Protein AF-A0A3E0R003-F1 (afdb_monomer)

Secondary structure (DSSP, 8-state):
-----------------------------EEEEEEEEPTTS-EEEEEEEEETTEEEEEETTTEEEEEE-B-SSSEEEE-SSSSEEEEEEEETTEEEEEEEESSSTT-EEEEEEEE---------TT---S-------------

Structure (mmCIF, N/CA/C/O backbone):
data_AF-A0A3E0R003-F1
#
_entry.id   AF-A0A3E0R003-F1
#
loop_
_atom_site.group_PDB
_atom_site.id
_atom_site.type_symbol
_atom_site.label_atom_id
_atom_site.label_alt_id
_atom_site.label_comp_id
_atom_site.label_asym_id
_atom_site.label_entity_id
_atom_site.label_seq_id
_atom_site.pdbx_PDB_ins_code
_atom_site.Cartn_x
_atom_site.Cartn_y
_atom_site.Cartn_z
_atom_site.occupancy
_atom_site.B_iso_or_equiv
_atom_site.auth_seq_id
_atom_site.auth_comp_id
_atom_site.auth_asym_id
_atom_site.auth_atom_id
_atom_site.pdbx_PDB_model_num
ATOM 1 N N . MET A 1 1 ? -69.777 35.574 50.240 1.00 40.31 1 MET A N 1
ATOM 2 C CA . MET A 1 1 ? -68.927 34.885 49.245 1.00 40.31 1 MET A CA 1
ATOM 3 C C . MET A 1 1 ? -67.515 35.432 49.397 1.00 40.31 1 MET A C 1
ATOM 5 O O . MET A 1 1 ? -67.361 36.643 49.440 1.00 40.31 1 MET A O 1
ATOM 9 N N . LYS A 1 2 ? -66.544 34.549 49.663 1.00 33.28 2 LYS A N 1
ATOM 10 C CA . LYS A 1 2 ? -65.152 34.853 50.037 1.00 33.28 2 LYS A CA 1
ATOM 11 C C . LYS A 1 2 ? -64.310 35.212 48.803 1.00 33.28 2 LYS A C 1
ATOM 13 O O . LYS A 1 2 ? -64.438 34.553 47.777 1.00 33.28 2 LYS A O 1
ATOM 18 N N . ASN A 1 3 ? -63.422 36.195 48.971 1.00 42.31 3 ASN A N 1
ATOM 19 C CA . ASN A 1 3 ? -62.210 36.410 48.172 1.00 42.31 3 ASN A CA 1
ATOM 20 C C . ASN A 1 3 ? -61.348 35.139 48.122 1.00 42.31 3 ASN A C 1
ATOM 22 O O . ASN A 1 3 ? -61.422 34.356 49.064 1.00 42.31 3 ASN A O 1
ATOM 26 N N . VAL A 1 4 ? -60.476 35.011 47.114 1.00 47.25 4 VAL A N 1
ATOM 27 C CA . VAL A 1 4 ? -59.006 34.868 47.262 1.00 47.25 4 VAL A CA 1
ATOM 28 C C . VAL A 1 4 ? -58.368 34.900 45.858 1.00 47.25 4 VAL A C 1
ATOM 30 O O . VAL A 1 4 ? -58.683 34.071 45.010 1.00 47.25 4 VAL A O 1
ATOM 33 N N . LEU A 1 5 ? -57.458 35.860 45.635 1.00 47.91 5 LEU A N 1
ATOM 34 C CA . LEU A 1 5 ? -56.420 35.799 44.600 1.00 47.91 5 LEU A CA 1
ATOM 35 C C . LEU A 1 5 ? -55.436 34.680 44.968 1.00 47.91 5 LEU A C 1
ATOM 37 O O . LEU A 1 5 ? -54.861 34.729 46.056 1.00 47.91 5 LEU A O 1
ATOM 41 N N . LEU A 1 6 ? -55.197 33.727 44.065 1.00 48.59 6 LEU A N 1
ATOM 42 C CA . LEU A 1 6 ? -54.053 32.822 44.163 1.00 48.59 6 LEU A CA 1
ATOM 43 C C . LEU A 1 6 ? -52.955 33.252 43.188 1.00 48.59 6 LEU A C 1
ATOM 45 O O . LEU A 1 6 ? -53.071 33.123 41.972 1.00 48.59 6 LEU A O 1
ATOM 49 N N . THR A 1 7 ? -51.877 33.748 43.781 1.00 50.03 7 THR A N 1
ATOM 50 C CA . THR A 1 7 ? -50.509 33.715 43.274 1.00 50.03 7 THR A CA 1
ATOM 51 C C . THR A 1 7 ? -50.122 32.280 42.905 1.00 50.03 7 THR A C 1
ATOM 53 O O . THR A 1 7 ? -50.233 31.370 43.724 1.00 50.03 7 THR A O 1
ATOM 56 N N . GLY A 1 8 ? -49.649 32.077 41.674 1.00 37.91 8 GLY A N 1
ATOM 57 C CA . GLY A 1 8 ? -49.208 30.780 41.160 1.00 37.91 8 GLY A CA 1
ATOM 58 C C . GLY A 1 8 ? -47.820 30.873 40.535 1.00 37.91 8 GLY A C 1
ATOM 59 O O . GLY A 1 8 ? -47.695 31.231 39.374 1.00 37.91 8 GLY A O 1
ATOM 60 N N . ALA A 1 9 ? -46.821 30.607 41.376 1.00 51.91 9 ALA A N 1
ATOM 61 C CA . ALA A 1 9 ? -45.444 30.163 41.143 1.00 51.91 9 ALA A CA 1
ATOM 62 C C . ALA A 1 9 ? -44.777 30.337 39.758 1.00 51.91 9 ALA A C 1
ATOM 64 O O . ALA A 1 9 ? -45.173 29.766 38.746 1.00 51.91 9 ALA A O 1
ATOM 65 N N . ILE A 1 10 ? -43.622 31.005 39.809 1.00 52.47 10 ILE A N 1
ATOM 66 C CA . ILE A 1 10 ? -42.520 30.945 38.846 1.00 52.47 10 ILE A CA 1
ATOM 67 C C . ILE A 1 10 ? -42.121 29.478 38.642 1.00 52.47 10 ILE A C 1
ATOM 69 O O . ILE A 1 10 ? -41.697 28.819 39.590 1.00 52.47 10 ILE A O 1
ATOM 73 N N . SER A 1 11 ? -42.198 28.982 37.408 1.00 38.97 11 SER A N 1
ATOM 74 C CA . SER A 1 11 ? -41.479 27.775 37.004 1.00 38.97 11 SER A CA 1
ATOM 75 C C . SER A 1 11 ? -40.423 28.174 35.981 1.00 38.97 11 SER A C 1
ATOM 77 O O . SER A 1 11 ? -40.697 28.330 34.793 1.00 38.97 11 SER A O 1
ATOM 79 N N . MET A 1 12 ? -39.204 28.404 36.476 1.00 50.91 12 MET A N 1
ATOM 80 C CA . MET A 1 12 ? -37.999 28.326 35.658 1.00 50.91 12 MET A CA 1
ATOM 81 C C . MET A 1 12 ? -37.814 26.855 35.289 1.00 50.91 12 MET A C 1
ATOM 83 O O . MET A 1 12 ? -37.180 26.096 36.020 1.00 50.91 12 MET A O 1
ATOM 87 N N . ALA A 1 13 ? -38.383 26.439 34.160 1.00 53.5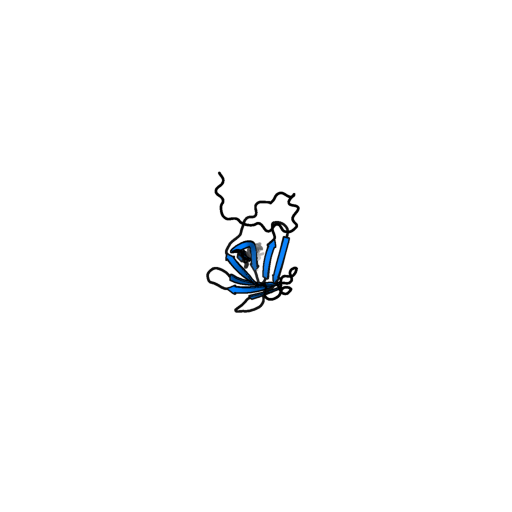3 13 ALA A N 1
ATOM 88 C CA . ALA A 1 13 ? -37.874 25.266 33.476 1.00 53.53 13 ALA A CA 1
ATOM 89 C C . ALA A 1 13 ? -36.498 25.659 32.931 1.00 53.53 13 ALA A C 1
ATOM 91 O O . ALA A 1 13 ? -36.379 26.402 31.957 1.00 53.53 13 ALA A O 1
ATOM 92 N N . LEU A 1 14 ? -35.457 25.232 33.643 1.00 44.72 14 LEU A N 1
ATOM 93 C CA . LEU A 1 14 ? -34.089 25.263 33.162 1.00 44.72 14 LEU A CA 1
ATOM 94 C C . LEU A 1 14 ? -34.078 24.509 31.831 1.00 44.72 14 LEU A C 1
ATOM 96 O O . LEU A 1 14 ? -34.243 23.289 31.805 1.00 44.72 14 LEU A O 1
ATOM 100 N N . PHE A 1 15 ? -33.900 25.236 30.729 1.00 45.34 15 PHE A N 1
ATOM 101 C CA . PHE A 1 15 ? -33.407 24.650 29.494 1.00 45.34 15 PHE A CA 1
ATOM 102 C C . PHE A 1 15 ? -32.008 24.121 29.804 1.00 45.34 15 PHE A C 1
ATOM 104 O O . PHE A 1 15 ? -31.007 24.821 29.677 1.00 45.34 15 PHE A O 1
ATOM 111 N N . SER A 1 16 ? -31.947 22.880 30.281 1.00 35.62 16 SER A N 1
ATOM 112 C CA . SER A 1 16 ? -30.752 22.074 30.148 1.00 35.62 16 SER A CA 1
ATOM 113 C C . SER A 1 16 ? -30.614 21.816 28.654 1.00 35.62 16 SER A C 1
ATOM 115 O O . SER A 1 16 ? -31.177 20.870 28.108 1.00 35.62 16 SER A O 1
ATOM 117 N N . CYS A 1 17 ? -29.902 22.709 27.968 1.00 51.84 17 CYS A N 1
ATOM 118 C CA . CYS A 1 17 ? -29.187 22.344 26.759 1.00 51.84 17 CYS A CA 1
ATOM 119 C C . CYS A 1 17 ? -28.119 21.338 27.196 1.00 51.84 17 CYS A C 1
ATOM 121 O O . CYS A 1 17 ? -26.953 21.688 27.355 1.00 51.84 17 CYS A O 1
ATOM 123 N N . ALA A 1 18 ? -28.536 20.099 27.466 1.00 47.72 18 ALA A N 1
ATOM 124 C CA . ALA A 1 18 ? -27.646 18.960 27.416 1.00 47.72 18 ALA A CA 1
ATOM 125 C C . ALA A 1 18 ? -27.225 18.871 25.952 1.00 47.72 18 ALA A C 1
ATOM 127 O O . ALA A 1 18 ? -27.906 18.284 25.113 1.00 47.72 18 ALA A O 1
ATOM 128 N N . GLN A 1 19 ? -26.160 19.600 25.634 1.00 50.53 19 GLN A N 1
ATOM 129 C CA . GLN A 1 19 ? -25.400 19.417 24.420 1.00 50.53 19 GLN A CA 1
ATOM 130 C C . GLN A 1 19 ? -25.088 17.917 24.398 1.00 50.53 19 GLN A C 1
ATOM 132 O O . GLN A 1 19 ? -24.499 17.443 25.375 1.00 50.53 19 GLN A O 1
ATOM 137 N N . PRO A 1 20 ? -25.565 17.138 23.407 1.00 49.41 20 PRO A N 1
ATOM 138 C CA . PRO A 1 20 ? -25.143 15.754 23.322 1.00 49.41 20 PRO A CA 1
ATOM 139 C C . PRO A 1 20 ? -23.621 15.805 23.295 1.00 49.41 20 PRO A C 1
ATOM 141 O O . PRO A 1 20 ? -23.051 16.556 22.496 1.00 49.41 20 PRO A O 1
ATOM 144 N N . GLU A 1 21 ? -22.981 15.106 24.237 1.00 46.09 21 GLU A N 1
ATOM 145 C CA . GLU A 1 21 ? -21.544 14.877 24.168 1.00 46.09 21 GLU A CA 1
ATOM 146 C C . GLU A 1 21 ? -21.262 14.482 22.720 1.00 46.09 21 GLU A C 1
ATOM 148 O O . GLU A 1 21 ? -21.975 13.610 22.199 1.00 46.09 21 GLU A O 1
ATOM 153 N N . PRO A 1 22 ? -20.342 15.166 22.015 1.00 41.34 22 PRO A N 1
ATOM 154 C CA . PRO A 1 22 ? -19.959 14.704 20.700 1.00 41.34 22 PRO A CA 1
ATOM 155 C C . PRO A 1 22 ? -19.527 13.261 20.918 1.00 41.34 22 PRO A C 1
ATOM 157 O O . PRO A 1 22 ? -18.570 13.006 21.653 1.00 41.34 22 PRO A O 1
ATOM 160 N N . LYS A 1 23 ? -20.301 12.315 20.370 1.00 42.66 23 LYS A N 1
ATOM 161 C CA . LYS A 1 23 ? -19.832 10.948 20.212 1.00 42.66 23 LYS A CA 1
ATOM 162 C C . LYS A 1 23 ? -18.475 11.123 19.562 1.00 42.66 23 LYS A C 1
ATOM 164 O O . LYS A 1 23 ? -18.407 11.655 18.458 1.00 42.66 23 LYS A O 1
ATOM 169 N N . ALA A 1 24 ? -17.418 10.783 20.290 1.00 43.84 24 ALA A N 1
ATOM 170 C CA . ALA A 1 24 ? -16.147 10.541 19.658 1.00 43.84 24 ALA A CA 1
ATOM 171 C C . ALA A 1 24 ? -16.458 9.454 18.632 1.00 43.84 24 ALA A C 1
ATOM 173 O O . ALA A 1 24 ? -16.769 8.322 19.005 1.00 43.84 24 ALA A O 1
ATOM 174 N N . GLU A 1 25 ? -16.551 9.848 17.365 1.00 44.56 25 GLU A N 1
ATOM 175 C CA . GLU A 1 25 ? -16.437 8.917 16.262 1.00 44.56 25 GLU A CA 1
ATOM 176 C C . GLU A 1 25 ? -15.128 8.184 16.547 1.00 44.56 25 GLU A C 1
ATOM 178 O O . GLU A 1 25 ? -14.065 8.806 16.634 1.00 44.56 25 GLU A O 1
ATOM 183 N N . GLU A 1 26 ? -15.228 6.895 16.881 1.00 44.41 26 GLU A N 1
ATOM 184 C CA . GLU A 1 26 ? -14.055 6.035 16.917 1.00 44.41 26 GLU A CA 1
ATOM 185 C C . GLU A 1 26 ? -13.369 6.248 15.573 1.00 44.41 26 GLU A C 1
ATOM 187 O O . GLU A 1 26 ? -14.026 6.122 14.542 1.00 44.41 26 GLU A O 1
ATOM 192 N N . ALA A 1 27 ? -12.100 6.661 15.580 1.00 53.91 27 ALA A N 1
ATOM 193 C CA . ALA A 1 27 ? -11.330 6.745 14.350 1.00 53.91 27 ALA A CA 1
ATOM 194 C C . ALA A 1 27 ? -11.392 5.354 13.713 1.00 53.91 27 ALA A C 1
ATOM 196 O O . ALA A 1 27 ? -10.834 4.403 14.261 1.00 53.91 27 ALA A O 1
ATOM 197 N N . THR A 1 28 ? -12.168 5.212 12.639 1.00 76.75 28 THR A N 1
ATOM 198 C CA . THR A 1 28 ? -12.460 3.899 12.058 1.00 76.75 28 THR A CA 1
ATOM 199 C C . THR A 1 28 ? -11.266 3.337 11.302 1.00 76.75 28 THR A C 1
ATOM 201 O O . THR A 1 28 ? -11.243 2.149 10.982 1.00 76.75 28 THR A O 1
ATOM 204 N N . GLY A 1 29 ? -10.268 4.178 11.036 1.00 87.25 29 GLY A N 1
ATOM 205 C CA . GLY A 1 29 ? -9.071 3.795 10.322 1.00 87.25 29 GLY A CA 1
ATOM 206 C C . GLY A 1 29 ? -7.944 3.201 11.167 1.00 87.25 29 GLY A C 1
ATOM 207 O O . GLY A 1 29 ? -7.786 3.468 12.360 1.00 87.25 29 GLY A O 1
ATOM 208 N N . GLN A 1 30 ? -7.106 2.406 10.502 1.00 93.38 30 GLN A N 1
ATOM 209 C CA . GLN A 1 30 ? -5.935 1.749 11.077 1.00 93.38 30 GLN A CA 1
ATOM 210 C C . GLN A 1 30 ? -4.658 2.155 10.333 1.00 93.38 30 GLN A C 1
ATOM 212 O O . GLN A 1 30 ? -4.599 2.124 9.104 1.00 93.38 30 GLN A O 1
ATOM 217 N N . ASP A 1 31 ? -3.616 2.496 11.096 1.00 93.62 31 ASP A N 1
ATOM 218 C CA . ASP A 1 31 ? -2.281 2.778 10.565 1.00 93.62 31 ASP A CA 1
ATOM 219 C C . ASP A 1 31 ? -1.492 1.476 10.333 1.00 93.62 31 ASP A C 1
ATOM 221 O O . ASP A 1 31 ? -1.446 0.580 11.187 1.00 93.62 31 ASP A O 1
ATOM 225 N N . PHE A 1 32 ? -0.822 1.408 9.185 1.00 93.00 32 PHE A N 1
ATOM 226 C CA . PHE A 1 32 ? 0.068 0.332 8.776 1.00 93.00 32 PHE A CA 1
ATOM 227 C C . PHE A 1 32 ? 1.432 0.868 8.331 1.00 93.00 32 PHE A C 1
ATOM 229 O O . PHE A 1 32 ? 1.562 1.927 7.710 1.00 93.00 32 PHE A O 1
ATOM 236 N N . ILE A 1 33 ? 2.454 0.051 8.556 1.00 90.81 33 ILE A N 1
ATOM 237 C CA . ILE A 1 33 ? 3.743 0.129 7.883 1.00 90.81 33 ILE A CA 1
ATOM 238 C C . ILE A 1 33 ? 3.646 -0.753 6.640 1.00 90.81 33 ILE A C 1
ATOM 240 O O . ILE A 1 33 ? 3.654 -1.983 6.7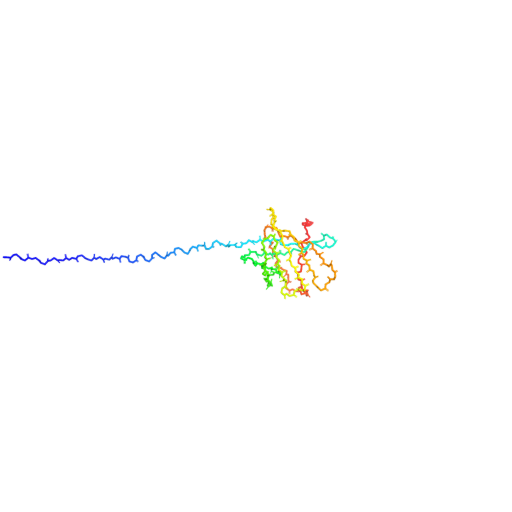26 1.00 90.81 33 ILE A O 1
ATOM 244 N N . GLY A 1 34 ? 3.542 -0.117 5.478 1.00 90.06 34 GLY A N 1
ATOM 245 C CA . GLY A 1 34 ? 3.614 -0.782 4.187 1.00 90.06 34 GLY A CA 1
ATOM 246 C C . GLY A 1 34 ? 5.057 -1.042 3.778 1.00 90.06 34 GLY A C 1
ATOM 247 O O . GLY A 1 34 ? 5.942 -0.241 4.071 1.00 90.06 34 GLY A O 1
ATOM 248 N N . SER A 1 35 ? 5.318 -2.165 3.114 1.00 89.62 35 SER A N 1
ATOM 249 C CA . SER A 1 35 ? 6.636 -2.518 2.582 1.00 89.62 35 SER A CA 1
ATOM 250 C C . SER A 1 35 ? 6.516 -3.184 1.219 1.00 89.62 35 SER A C 1
ATOM 252 O O . SER A 1 35 ? 5.862 -4.213 1.099 1.00 89.62 35 SER A O 1
ATOM 254 N N . ILE A 1 36 ? 7.192 -2.636 0.208 1.00 89.44 36 ILE A N 1
ATOM 255 C CA . ILE A 1 36 ? 7.433 -3.302 -1.078 1.00 89.44 36 ILE A CA 1
ATOM 256 C C . ILE A 1 36 ? 8.789 -4.003 -1.000 1.00 89.44 36 ILE A C 1
ATOM 258 O O . ILE A 1 36 ? 9.812 -3.367 -0.734 1.00 89.44 36 ILE A O 1
ATOM 262 N N . ILE A 1 37 ? 8.800 -5.310 -1.241 1.00 88.50 37 ILE A N 1
ATOM 263 C CA . ILE A 1 37 ? 10.005 -6.140 -1.215 1.00 88.50 37 ILE A CA 1
ATOM 264 C C . ILE A 1 37 ? 10.577 -6.194 -2.631 1.00 88.50 37 ILE A C 1
ATOM 266 O O . ILE A 1 37 ? 9.934 -6.673 -3.562 1.00 88.50 37 ILE A O 1
ATOM 270 N N . GLN A 1 38 ? 11.785 -5.669 -2.807 1.00 86.94 38 GLN A N 1
ATOM 271 C CA . GLN A 1 38 ? 12.476 -5.636 -4.092 1.00 86.94 38 GLN A CA 1
ATOM 272 C C . GLN A 1 38 ? 13.170 -6.976 -4.385 1.00 86.94 38 GLN A C 1
ATOM 274 O O . GLN A 1 38 ? 13.392 -7.800 -3.498 1.00 86.94 38 GLN A O 1
ATOM 279 N N . ASN A 1 39 ? 13.546 -7.195 -5.648 1.00 85.56 39 ASN A N 1
ATOM 280 C CA . ASN A 1 39 ? 14.159 -8.452 -6.106 1.00 85.56 39 ASN A CA 1
ATOM 281 C C . ASN A 1 39 ? 15.494 -8.787 -5.418 1.00 85.56 39 ASN A C 1
ATOM 283 O O . ASN A 1 39 ? 15.883 -9.950 -5.362 1.00 85.56 39 ASN A O 1
ATOM 287 N N . ASP A 1 40 ? 16.204 -7.784 -4.907 1.00 83.69 40 ASP A N 1
ATOM 288 C CA . ASP A 1 40 ? 17.440 -7.939 -4.134 1.00 83.69 40 ASP A CA 1
ATOM 289 C C . ASP A 1 40 ? 17.181 -8.119 -2.625 1.00 83.69 40 ASP A C 1
ATOM 291 O O . ASP A 1 40 ? 18.103 -8.033 -1.818 1.00 83.69 40 ASP A O 1
ATOM 295 N N . SER A 1 41 ? 15.929 -8.402 -2.241 1.00 77.88 41 SER A N 1
ATOM 296 C CA . SER A 1 41 ? 15.444 -8.532 -0.859 1.00 77.88 41 SER A CA 1
ATOM 297 C C . SER A 1 41 ? 15.486 -7.245 -0.031 1.00 77.88 41 SER A C 1
ATOM 299 O O . SER A 1 41 ? 15.206 -7.282 1.170 1.00 77.88 41 SER A O 1
ATOM 301 N N . THR A 1 42 ? 15.795 -6.098 -0.640 1.00 83.50 42 THR A N 1
ATOM 302 C CA . THR A 1 42 ? 15.659 -4.808 0.041 1.00 83.50 42 THR A CA 1
ATOM 303 C C . THR A 1 42 ? 14.184 -4.430 0.180 1.00 83.50 42 THR A C 1
ATOM 305 O O . THR A 1 42 ? 13.327 -4.874 -0.587 1.00 83.50 42 THR A O 1
ATOM 308 N N . ARG A 1 43 ? 13.864 -3.632 1.203 1.00 83.50 43 ARG A N 1
ATOM 309 C CA . ARG A 1 43 ? 12.495 -3.195 1.496 1.00 83.50 43 ARG A CA 1
ATOM 310 C C . ARG A 1 43 ? 12.374 -1.692 1.313 1.00 83.50 43 ARG A C 1
ATOM 312 O O . ARG A 1 43 ? 13.180 -0.928 1.843 1.00 83.50 43 ARG A O 1
ATOM 319 N N . VAL A 1 44 ? 11.349 -1.282 0.579 1.00 83.56 44 VAL A N 1
ATOM 320 C CA . VAL A 1 44 ? 10.900 0.107 0.505 1.00 83.56 44 VAL A CA 1
ATOM 321 C C . VAL A 1 44 ? 9.674 0.237 1.392 1.00 83.56 44 VAL A C 1
ATOM 323 O O . VAL A 1 44 ? 8.630 -0.317 1.055 1.00 83.56 44 VAL A O 1
ATOM 326 N N . SER A 1 45 ? 9.811 0.944 2.513 1.00 85.94 45 SER A N 1
ATOM 327 C CA . SER A 1 45 ? 8.753 1.057 3.518 1.00 85.94 45 SER A CA 1
ATOM 328 C C . SER A 1 45 ? 8.123 2.447 3.530 1.00 85.94 45 SER A C 1
ATOM 330 O O . SER A 1 45 ? 8.809 3.457 3.368 1.00 85.94 45 SER A O 1
ATOM 332 N N . PHE A 1 46 ? 6.812 2.501 3.740 1.00 85.31 46 PHE A N 1
ATOM 333 C CA . PHE A 1 46 ? 6.022 3.732 3.791 1.00 85.31 46 PHE A CA 1
ATOM 334 C C . PHE A 1 46 ? 4.879 3.609 4.805 1.00 85.31 46 PHE A C 1
ATOM 336 O O . PHE A 1 46 ? 4.449 2.505 5.130 1.00 85.31 46 PHE A O 1
ATOM 343 N N . ASN A 1 47 ? 4.389 4.734 5.322 1.00 89.56 47 ASN A N 1
ATOM 344 C CA . ASN A 1 47 ? 3.181 4.723 6.146 1.00 89.56 47 ASN A CA 1
ATOM 345 C C . ASN A 1 47 ? 1.941 4.636 5.257 1.00 89.56 47 ASN A C 1
ATOM 347 O O . ASN A 1 47 ? 1.880 5.276 4.203 1.00 89.56 47 ASN A O 1
ATOM 351 N N . VAL A 1 48 ? 0.944 3.888 5.718 1.00 91.62 48 VAL A N 1
ATOM 352 C CA . VAL A 1 48 ? -0.372 3.782 5.088 1.00 91.62 48 VAL A CA 1
ATOM 353 C C . VAL A 1 48 ? -1.444 3.897 6.156 1.00 91.62 48 VAL A C 1
ATOM 355 O O . VAL A 1 48 ? -1.328 3.271 7.202 1.00 91.62 48 VAL A O 1
ATOM 358 N N . HIS A 1 49 ? -2.492 4.661 5.889 1.00 94.31 49 HIS A N 1
ATOM 359 C CA . HIS A 1 49 ? -3.707 4.656 6.694 1.00 94.31 49 HIS A CA 1
ATOM 360 C C . HIS A 1 49 ? -4.818 3.967 5.909 1.00 94.31 49 HIS A C 1
ATOM 362 O O . HIS A 1 49 ? -5.003 4.271 4.732 1.00 94.31 49 HIS A O 1
ATOM 368 N N . TYR A 1 50 ? -5.523 3.025 6.528 1.00 94.38 50 TYR A N 1
ATOM 369 C CA . TYR A 1 50 ? -6.649 2.328 5.915 1.00 94.38 50 TYR A CA 1
ATOM 370 C C . TYR A 1 50 ? -7.947 2.716 6.606 1.00 94.38 50 TYR A C 1
ATOM 372 O O . TYR A 1 50 ? -8.102 2.422 7.787 1.00 94.38 50 TYR A O 1
ATOM 380 N N . GLU A 1 51 ? -8.879 3.314 5.870 1.00 94.62 51 GLU A N 1
ATOM 381 C CA . GLU A 1 51 ? -10.199 3.707 6.368 1.00 94.62 51 GLU A CA 1
ATOM 382 C C . GLU A 1 51 ? -11.235 3.589 5.245 1.00 94.62 51 GLU A C 1
ATOM 384 O O . GLU A 1 51 ? -10.949 3.940 4.107 1.00 94.62 51 GLU A O 1
ATOM 389 N N . GLU A 1 52 ? -12.424 3.053 5.539 1.00 91.38 52 GLU A N 1
ATOM 390 C CA . GLU A 1 52 ? -13.558 2.983 4.596 1.00 91.38 52 GLU A CA 1
ATOM 391 C C . GLU A 1 52 ? -13.218 2.468 3.175 1.00 91.38 52 GLU A C 1
ATOM 393 O O . GLU A 1 52 ? -13.725 2.962 2.170 1.00 91.38 52 GLU A O 1
ATOM 398 N N . ASN A 1 53 ? -12.383 1.427 3.066 1.00 92.50 53 ASN A N 1
ATOM 399 C CA . ASN A 1 53 ? -11.889 0.894 1.784 1.00 92.50 53 ASN A CA 1
ATOM 400 C C . ASN A 1 53 ? -10.965 1.834 0.996 1.00 92.50 53 ASN A C 1
ATOM 402 O O . ASN A 1 53 ? -10.770 1.641 -0.200 1.00 92.50 53 ASN A O 1
ATOM 406 N N . VAL A 1 54 ? -10.346 2.811 1.643 1.00 94.25 54 VAL A N 1
ATOM 407 C CA . VAL A 1 54 ? -9.351 3.702 1.046 1.00 94.25 54 VAL A CA 1
ATOM 408 C C . VAL A 1 54 ? -8.024 3.522 1.771 1.00 94.25 54 VAL A C 1
ATOM 410 O O . VAL A 1 54 ? -7.965 3.516 2.998 1.00 94.25 54 VAL A O 1
ATOM 413 N N . LEU A 1 55 ? -6.947 3.352 1.003 1.00 93.75 55 LEU A N 1
ATOM 414 C CA . LEU A 1 55 ? -5.581 3.416 1.517 1.00 93.75 55 LEU A CA 1
ATOM 415 C C . LEU A 1 55 ? -4.979 4.774 1.204 1.00 93.75 55 LEU A C 1
ATOM 417 O O . LEU A 1 55 ? -4.759 5.103 0.038 1.00 93.75 55 LEU A O 1
ATOM 421 N N . THR A 1 56 ? -4.634 5.515 2.244 1.00 93.12 56 THR A N 1
ATOM 422 C C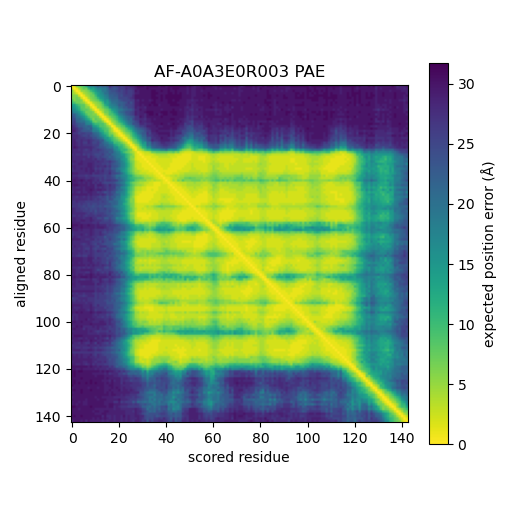A . THR A 1 56 ? -3.885 6.762 2.144 1.00 93.12 56 THR A CA 1
ATOM 423 C C . THR A 1 56 ? -2.411 6.464 2.361 1.00 93.12 56 THR A C 1
ATOM 425 O O . THR A 1 56 ? -1.985 6.136 3.466 1.00 93.12 56 THR A O 1
ATOM 428 N N . PHE A 1 57 ? -1.620 6.559 1.298 1.00 89.00 57 PHE A N 1
ATOM 429 C CA . PHE A 1 57 ? -0.175 6.364 1.328 1.00 89.00 57 PHE A CA 1
ATOM 430 C C . PHE A 1 57 ? 0.512 7.688 1.639 1.00 89.00 57 PHE A C 1
ATOM 432 O O . PHE A 1 57 ? 0.219 8.697 0.998 1.00 89.00 57 PHE A O 1
ATOM 439 N N . TYR A 1 58 ? 1.470 7.680 2.563 1.00 84.69 58 TYR A N 1
ATOM 440 C CA . TYR A 1 58 ? 2.269 8.857 2.901 1.00 84.69 58 TYR A CA 1
ATOM 441 C C . TYR A 1 58 ? 3.681 8.724 2.324 1.00 84.69 58 TYR A C 1
ATOM 443 O O . TYR A 1 58 ? 4.463 7.865 2.737 1.00 84.69 58 TYR A O 1
ATOM 451 N N . ASN A 1 59 ? 4.015 9.598 1.376 1.00 72.50 59 ASN A N 1
ATOM 452 C CA . ASN A 1 59 ? 5.344 9.723 0.788 1.00 72.50 59 ASN A CA 1
ATOM 453 C C . ASN A 1 59 ? 6.107 10.859 1.493 1.00 72.50 59 ASN A C 1
ATOM 455 O O . ASN A 1 59 ? 6.140 12.004 1.046 1.00 72.50 59 ASN A O 1
ATOM 459 N N . GLY A 1 60 ? 6.693 10.553 2.650 1.00 66.62 60 GLY A N 1
ATOM 460 C CA . GLY A 1 60 ? 7.376 11.547 3.479 1.00 66.62 60 GLY A CA 1
ATOM 461 C C . GLY A 1 60 ? 6.408 12.476 4.225 1.00 66.62 60 GLY A C 1
ATOM 462 O O . GLY A 1 60 ? 5.339 12.058 4.658 1.00 66.62 60 GLY A O 1
ATOM 463 N N . VAL A 1 61 ? 6.816 13.733 4.444 1.00 63.22 61 VAL A N 1
ATOM 464 C CA . VAL A 1 61 ? 6.093 14.676 5.326 1.00 63.22 61 VAL A CA 1
ATOM 465 C C . VAL A 1 61 ? 4.983 15.448 4.601 1.00 63.22 61 VAL A C 1
ATOM 467 O O . VAL A 1 61 ? 4.031 15.880 5.244 1.00 63.22 61 VAL A O 1
ATOM 470 N N . GLN A 1 62 ? 5.110 15.665 3.289 1.00 65.25 62 GLN A N 1
ATOM 471 C CA . GLN A 1 62 ? 4.264 16.620 2.555 1.00 65.25 62 GLN A CA 1
ATOM 472 C C . GLN A 1 62 ? 3.420 15.998 1.444 1.00 65.25 62 GLN A C 1
ATOM 474 O O . GLN A 1 62 ? 2.503 16.652 0.956 1.00 65.25 62 GLN A O 1
ATOM 479 N N . GLU A 1 63 ? 3.703 14.761 1.040 1.00 76.31 63 GLU A N 1
ATOM 480 C CA . GLU A 1 63 ? 2.998 14.124 -0.066 1.00 76.31 63 GLU A CA 1
ATOM 481 C C . GLU A 1 63 ? 2.201 12.925 0.431 1.00 76.31 63 GLU A C 1
ATOM 483 O O . GLU A 1 63 ? 2.691 12.082 1.184 1.00 76.31 63 GLU A O 1
ATOM 488 N N . SER A 1 64 ? 0.953 12.845 -0.014 1.00 85.38 64 SER A N 1
ATOM 489 C CA . SER A 1 64 ? 0.114 11.671 0.173 1.00 85.38 64 SER A CA 1
ATOM 490 C C . SER A 1 64 ? -0.763 11.467 -1.048 1.00 85.38 64 SER A C 1
ATOM 492 O O . SER A 1 64 ? -1.019 12.404 -1.807 1.00 85.38 64 SER A O 1
ATOM 494 N N . PHE A 1 65 ? -1.189 10.231 -1.255 1.00 87.00 65 PHE A N 1
ATOM 495 C CA . PHE A 1 65 ? -2.157 9.894 -2.284 1.00 87.00 65 PHE A CA 1
ATOM 496 C C . PHE A 1 65 ? -3.038 8.749 -1.806 1.00 87.00 65 PHE A C 1
ATOM 498 O O . PHE A 1 65 ? -2.646 7.947 -0.957 1.00 87.00 65 PHE A O 1
ATOM 505 N N . GLU A 1 66 ? -4.224 8.670 -2.387 1.00 92.69 66 GLU A N 1
ATOM 506 C CA . GLU A 1 66 ? -5.240 7.703 -2.004 1.00 92.69 66 GLU A CA 1
ATOM 507 C C . GLU A 1 66 ? -5.397 6.626 -3.073 1.00 92.69 66 GLU A C 1
ATOM 509 O O . GLU A 1 66 ? -5.298 6.885 -4.276 1.00 92.69 66 GLU A O 1
ATOM 514 N N . VAL A 1 67 ? -5.660 5.407 -2.617 1.00 92.12 67 VAL A N 1
ATOM 515 C CA . VAL A 1 67 ? -6.018 4.266 -3.452 1.00 92.12 67 VAL A CA 1
ATOM 516 C C . VAL A 1 67 ? -7.326 3.702 -2.924 1.00 92.12 67 VAL A C 1
ATOM 518 O O . VAL A 1 67 ? -7.370 3.109 -1.846 1.00 92.12 67 VAL A O 1
ATOM 521 N N . ALA A 1 68 ? -8.393 3.872 -3.700 1.00 94.38 68 ALA A N 1
ATOM 522 C CA . ALA A 1 68 ? -9.662 3.217 -3.426 1.00 94.38 68 ALA A CA 1
ATOM 523 C C . ALA A 1 68 ? -9.533 1.709 -3.682 1.00 94.38 68 ALA A C 1
ATOM 525 O O . ALA A 1 68 ? -9.024 1.281 -4.724 1.00 94.38 68 ALA A O 1
ATOM 526 N N . LEU A 1 69 ? -10.003 0.914 -2.728 1.00 94.00 69 LEU A N 1
ATOM 527 C CA . LEU A 1 69 ? -10.017 -0.536 -2.780 1.00 94.00 69 LEU A CA 1
ATOM 528 C C . LEU A 1 69 ? -11.408 -1.061 -3.123 1.00 94.00 69 LEU A C 1
ATOM 530 O O . LEU A 1 69 ? -12.437 -0.501 -2.753 1.00 94.00 69 LEU A O 1
ATOM 534 N N . SER A 1 70 ? -11.425 -2.189 -3.818 1.00 92.88 70 SER A N 1
ATOM 535 C CA . SER A 1 70 ? -12.632 -2.937 -4.154 1.00 92.88 70 SER A CA 1
ATOM 536 C C . SER A 1 70 ? -12.384 -4.437 -4.032 1.00 92.88 70 SER A C 1
ATOM 538 O O . SER A 1 70 ? -11.266 -4.900 -4.246 1.00 92.88 70 SER A O 1
ATOM 540 N N . GLY A 1 71 ? -13.428 -5.201 -3.718 1.00 90.44 71 GLY A N 1
ATOM 541 C CA . GLY A 1 71 ? -13.348 -6.649 -3.516 1.00 90.44 71 GLY A CA 1
ATOM 542 C C . GLY A 1 71 ? -13.673 -7.053 -2.081 1.00 90.44 71 GLY A C 1
ATOM 543 O O . GLY A 1 71 ? -13.665 -6.221 -1.182 1.00 90.44 71 GLY A O 1
ATOM 544 N N . GLU A 1 72 ? -14.011 -8.326 -1.897 1.00 83.69 72 GLU A N 1
ATOM 545 C CA . GLU A 1 72 ? -14.411 -8.892 -0.602 1.00 83.69 72 GLU A CA 1
ATOM 546 C C . GLU A 1 72 ? -13.251 -9.695 0.006 1.00 83.69 72 GLU A C 1
ATOM 548 O O . GLU A 1 72 ? -12.662 -9.274 0.995 1.00 83.69 72 GLU A O 1
ATOM 553 N N . ASP A 1 73 ? -12.832 -10.782 -0.654 1.00 86.88 73 ASP A N 1
ATOM 554 C CA . ASP A 1 73 ? -11.720 -11.633 -0.187 1.00 86.88 73 ASP A CA 1
ATOM 555 C C . ASP A 1 73 ? -10.330 -11.097 -0.560 1.00 86.88 73 ASP A C 1
ATOM 557 O O . ASP A 1 73 ? -9.309 -11.424 0.047 1.00 86.88 73 ASP A O 1
ATOM 561 N N . THR A 1 74 ? -10.264 -10.326 -1.641 1.00 91.12 74 THR A N 1
ATOM 562 C CA . THR A 1 74 ? -9.029 -9.733 -2.153 1.00 91.12 74 THR A CA 1
ATOM 563 C C . THR A 1 74 ? -9.322 -8.296 -2.514 1.00 91.12 74 THR A C 1
ATOM 565 O O . THR A 1 74 ? -10.053 -8.032 -3.470 1.00 91.12 74 THR A O 1
ATOM 568 N N . LEU A 1 75 ? -8.728 -7.382 -1.762 1.00 92.94 75 LEU A N 1
ATOM 569 C CA . LEU A 1 75 ? -8.861 -5.957 -1.988 1.00 92.94 75 LEU A CA 1
ATOM 570 C C . LEU A 1 75 ? -7.951 -5.547 -3.144 1.00 92.94 75 LEU A C 1
ATOM 572 O O . LEU A 1 75 ? -6.774 -5.901 -3.181 1.00 92.94 75 LEU A O 1
ATOM 576 N N . ARG A 1 76 ? -8.497 -4.812 -4.105 1.00 94.38 76 ARG A N 1
ATOM 577 C CA . ARG A 1 76 ? -7.793 -4.367 -5.308 1.00 94.38 76 ARG A CA 1
ATOM 578 C C . ARG A 1 76 ? -7.941 -2.871 -5.487 1.00 94.38 76 ARG A C 1
ATOM 580 O O . ARG A 1 76 ? -9.058 -2.364 -5.407 1.00 94.38 76 ARG A O 1
ATOM 587 N N . GLY A 1 77 ? -6.842 -2.200 -5.797 1.00 92.38 77 GLY A N 1
ATOM 588 C CA . GLY A 1 77 ? -6.824 -0.780 -6.124 1.00 92.38 77 GLY A CA 1
ATOM 589 C C . GLY A 1 77 ? -5.811 -0.457 -7.215 1.00 92.38 77 GLY A C 1
ATOM 590 O O . GLY A 1 77 ? -4.918 -1.253 -7.499 1.00 92.38 77 GLY A O 1
ATOM 591 N N . THR A 1 78 ? -5.950 0.719 -7.816 1.00 90.19 78 THR A N 1
ATOM 592 C CA . THR A 1 78 ? -5.032 1.236 -8.839 1.00 90.19 78 THR A CA 1
ATOM 593 C C . THR A 1 78 ? -4.399 2.517 -8.323 1.00 90.19 78 THR A C 1
ATOM 595 O O 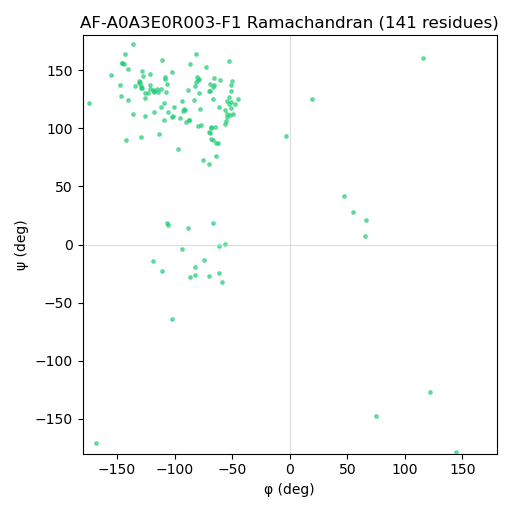. THR A 1 78 ? -5.093 3.397 -7.812 1.00 90.19 78 THR A O 1
ATOM 598 N N . PHE A 1 79 ? -3.078 2.629 -8.449 1.00 86.44 79 PHE A N 1
ATOM 599 C CA . PHE A 1 79 ? -2.371 3.838 -8.047 1.00 86.44 79 PHE A CA 1
ATOM 600 C C . PHE A 1 79 ? -2.720 4.990 -9.006 1.00 86.44 79 PHE A C 1
ATOM 602 O O . PHE A 1 79 ? -2.642 4.814 -10.220 1.00 86.44 79 PHE A O 1
ATOM 609 N N . PRO A 1 80 ? -3.062 6.189 -8.504 1.00 77.25 80 PRO A N 1
ATOM 610 C CA . PRO A 1 80 ? -3.512 7.290 -9.359 1.00 77.25 80 PRO A CA 1
ATOM 611 C C . PRO A 1 80 ? -2.401 7.895 -10.235 1.00 77.25 80 PRO A C 1
ATOM 613 O O . PRO A 1 80 ? -2.685 8.446 -11.295 1.00 77.25 80 PRO A O 1
ATOM 616 N N . VAL A 1 81 ? -1.140 7.815 -9.795 1.00 70.31 81 VAL A N 1
ATOM 617 C CA . VAL A 1 81 ? 0.011 8.468 -10.455 1.00 70.31 81 VAL A CA 1
ATOM 618 C C . VAL A 1 81 ? 0.964 7.460 -11.102 1.00 70.31 81 VAL A C 1
ATOM 620 O O . VAL A 1 81 ? 1.693 7.791 -12.035 1.00 70.31 81 VAL A O 1
ATOM 623 N N . PHE A 1 82 ? 0.947 6.212 -10.641 1.00 71.88 82 PHE A N 1
ATOM 624 C CA . PHE A 1 82 ? 1.833 5.161 -11.125 1.00 71.88 82 PHE A CA 1
ATOM 625 C C . PHE A 1 82 ? 1.035 4.187 -11.985 1.00 71.88 82 PHE A C 1
ATOM 627 O O . PHE A 1 82 ? -0.079 3.821 -11.623 1.00 71.88 82 PHE A O 1
ATOM 634 N N . ALA A 1 83 ? 1.607 3.743 -13.107 1.00 76.81 83 ALA A N 1
ATOM 635 C CA . ALA A 1 83 ? 1.042 2.673 -13.927 1.00 76.81 83 ALA A CA 1
ATOM 636 C C . ALA A 1 83 ? 1.175 1.335 -13.184 1.00 76.81 83 ALA A C 1
ATOM 638 O O . ALA A 1 83 ? 2.004 0.485 -13.516 1.00 76.81 83 ALA A O 1
ATOM 639 N N . SER A 1 84 ? 0.412 1.188 -12.106 1.00 84.94 84 SER A N 1
ATOM 640 C CA . SER A 1 84 ? 0.489 0.049 -11.214 1.00 84.94 84 SER A CA 1
ATOM 641 C C . SER A 1 84 ? -0.805 -0.199 -10.461 1.00 84.94 84 SER A C 1
ATOM 643 O O . SER A 1 84 ? -1.484 0.740 -10.045 1.00 84.94 84 SER A O 1
ATOM 645 N N . ASP A 1 85 ? -1.068 -1.475 -10.220 1.00 90.44 85 ASP A N 1
ATOM 646 C CA . ASP A 1 85 ? -2.174 -1.976 -9.422 1.00 90.44 85 ASP A CA 1
ATOM 647 C C . ASP A 1 85 ? -1.660 -2.594 -8.117 1.00 90.44 85 ASP A C 1
ATOM 649 O O . ASP A 1 85 ? -0.496 -2.989 -7.992 1.00 90.44 85 ASP A O 1
ATOM 653 N N . LEU A 1 86 ? -2.556 -2.682 -7.144 1.00 92.56 86 LEU A N 1
ATOM 654 C CA . LEU A 1 86 ? -2.337 -3.229 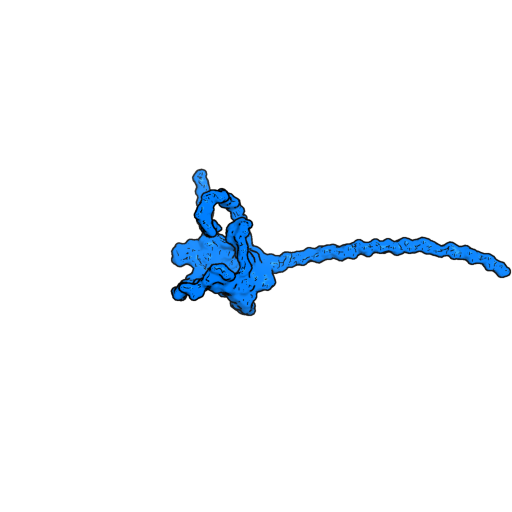-5.816 1.00 92.56 86 LEU A CA 1
ATOM 655 C C . LEU A 1 86 ? -3.373 -4.306 -5.540 1.00 92.56 86 LEU A C 1
ATOM 657 O O . LEU A 1 86 ? -4.566 -4.007 -5.598 1.00 92.56 86 LEU A O 1
ATOM 661 N N . TRP A 1 87 ? -2.942 -5.510 -5.171 1.00 94.31 87 TRP A N 1
ATOM 662 C CA . TRP A 1 87 ? -3.828 -6.559 -4.656 1.00 94.31 87 TRP A CA 1
ATOM 663 C C . TRP A 1 87 ? -3.421 -6.922 -3.231 1.00 94.31 87 TRP A C 1
ATOM 665 O O . TRP A 1 87 ? -2.241 -7.148 -2.988 1.00 94.31 87 TRP A O 1
ATOM 675 N N . LEU A 1 88 ? -4.378 -7.004 -2.310 1.00 94.88 88 LEU A N 1
ATOM 676 C CA . LEU A 1 88 ? -4.169 -7.305 -0.896 1.00 94.88 88 LEU A CA 1
ATOM 677 C C . LEU A 1 88 ? -5.118 -8.405 -0.431 1.00 94.88 88 LEU A C 1
ATOM 679 O O . LEU A 1 88 ? -6.299 -8.412 -0.767 1.00 94.88 88 LEU A O 1
ATOM 683 N N . VAL A 1 89 ? -4.603 -9.290 0.406 1.00 95.44 89 VAL A N 1
ATOM 684 C CA . VAL A 1 89 ? -5.345 -10.334 1.106 1.00 95.44 89 VAL A CA 1
ATOM 685 C C . VAL A 1 89 ? -5.111 -10.137 2.597 1.00 95.44 89 VAL A C 1
ATOM 687 O O . VAL A 1 89 ? -3.968 -9.974 3.032 1.00 95.44 89 VAL A O 1
ATOM 690 N N . ALA A 1 90 ? -6.195 -10.121 3.370 1.00 93.50 90 ALA A N 1
ATOM 691 C CA . ALA A 1 90 ? -6.120 -10.023 4.820 1.00 93.50 90 ALA A CA 1
ATOM 692 C C . ALA A 1 90 ? -5.453 -11.272 5.418 1.00 93.50 90 ALA A C 1
ATOM 694 O O . ALA A 1 90 ? -5.640 -12.397 4.953 1.00 93.50 90 ALA A O 1
ATOM 695 N N . THR A 1 91 ? -4.668 -11.063 6.464 1.00 92.94 91 THR A N 1
ATOM 696 C CA . THR A 1 91 ? -3.949 -12.085 7.229 1.00 92.94 91 THR A CA 1
ATOM 697 C C . THR A 1 91 ? -4.095 -11.794 8.721 1.00 92.94 91 THR A C 1
ATOM 699 O O . THR A 1 91 ? -4.594 -10.735 9.097 1.00 92.94 91 THR A O 1
ATOM 702 N N . GLU A 1 92 ? -3.639 -12.707 9.581 1.00 90.25 92 GLU A N 1
ATOM 703 C CA . GLU A 1 92 ? -3.661 -12.500 11.039 1.00 90.25 92 GLU A CA 1
ATOM 704 C C . GLU A 1 92 ? -2.871 -11.248 11.469 1.00 90.25 92 GLU A C 1
ATOM 706 O O . GLU A 1 92 ? -3.274 -10.558 12.401 1.00 90.25 92 GLU A O 1
ATOM 711 N N . ASP A 1 93 ? -1.806 -10.910 10.734 1.00 88.44 93 ASP A N 1
ATOM 712 C CA . ASP A 1 93 ? -0.862 -9.837 11.071 1.00 88.44 93 ASP A CA 1
ATOM 713 C C . ASP A 1 93 ? -1.013 -8.578 10.191 1.00 88.44 93 ASP A C 1
ATOM 715 O O . ASP A 1 93 ? -0.089 -7.769 10.100 1.00 88.44 93 ASP A O 1
ATOM 719 N N . GLY A 1 94 ? -2.150 -8.403 9.507 1.00 93.19 94 GLY A N 1
ATOM 720 C CA . GLY A 1 94 ? -2.394 -7.282 8.589 1.00 93.19 94 GLY A CA 1
ATOM 721 C C . GLY A 1 94 ? -2.716 -7.755 7.177 1.00 93.19 94 GLY A C 1
ATOM 722 O O . GLY A 1 94 ? -3.597 -8.592 7.003 1.00 93.19 94 GLY A O 1
ATOM 723 N N . TYR A 1 95 ? -2.013 -7.261 6.156 1.00 95.38 95 TYR A N 1
ATOM 724 C CA . TYR A 1 95 ? -2.265 -7.629 4.757 1.00 95.38 95 TYR A CA 1
ATOM 725 C C . TYR A 1 95 ? -1.004 -8.093 4.035 1.00 95.38 95 TYR A C 1
ATOM 727 O O . TYR A 1 95 ? 0.083 -7.544 4.217 1.00 95.38 95 TYR A O 1
ATOM 735 N N . LYS A 1 96 ? -1.171 -9.064 3.136 1.00 95.75 96 LYS A N 1
ATOM 736 C CA . LYS A 1 96 ? -0.147 -9.480 2.172 1.00 95.75 96 LYS A CA 1
ATOM 737 C C . LYS A 1 96 ? -0.664 -9.338 0.759 1.00 95.75 96 LYS A C 1
ATOM 739 O O . LYS A 1 96 ? -1.847 -9.538 0.506 1.00 95.75 96 LYS A O 1
ATOM 744 N N . GLY A 1 97 ? 0.218 -9.004 -0.165 1.00 93.38 97 GLY A N 1
ATOM 745 C CA . GLY A 1 97 ? -0.209 -8.604 -1.486 1.00 93.38 97 GLY A CA 1
ATOM 746 C C . GLY A 1 97 ? 0.890 -8.515 -2.522 1.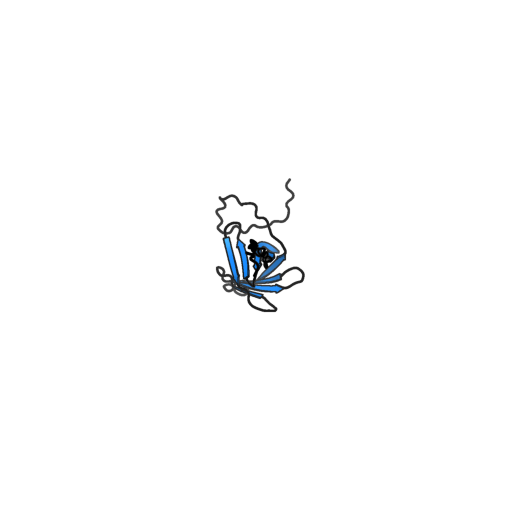00 93.38 97 GLY A C 1
ATOM 747 O O . GLY A 1 97 ? 2.038 -8.905 -2.305 1.00 93.38 97 GLY A O 1
ATOM 748 N N . GLU A 1 98 ? 0.501 -7.970 -3.666 1.00 93.00 98 GLU A N 1
ATOM 749 C CA . GLU A 1 98 ? 1.381 -7.718 -4.797 1.00 93.00 98 GLU A CA 1
ATOM 750 C C . GLU A 1 98 ? 1.220 -6.271 -5.270 1.00 93.00 98 GLU A C 1
ATOM 752 O O . GLU A 1 98 ? 0.108 -5.765 -5.438 1.00 93.00 98 GLU A O 1
ATOM 757 N N . TYR A 1 99 ? 2.357 -5.628 -5.520 1.00 90.38 99 TYR A N 1
ATOM 758 C CA . TYR A 1 99 ? 2.470 -4.430 -6.338 1.00 90.38 99 TYR A CA 1
ATOM 759 C C . TYR A 1 99 ? 2.733 -4.860 -7.784 1.00 90.38 99 TYR A C 1
ATOM 761 O O . TYR A 1 99 ? 3.768 -5.463 -8.084 1.00 90.38 99 TYR A O 1
ATOM 769 N N . TYR A 1 100 ? 1.801 -4.564 -8.685 1.00 89.75 100 TYR A N 1
ATOM 770 C CA . TYR A 1 100 ? 1.861 -4.954 -10.091 1.00 89.75 100 TYR A CA 1
ATOM 771 C C . TYR A 1 100 ? 2.107 -3.728 -10.964 1.00 89.75 100 TYR A C 1
ATOM 773 O O . TYR A 1 100 ? 1.287 -2.820 -10.955 1.00 89.75 100 TYR A O 1
ATOM 781 N N . ARG A 1 101 ? 3.178 -3.688 -11.764 1.00 87.12 101 ARG A N 1
ATOM 782 C CA . ARG A 1 101 ? 3.325 -2.633 -12.781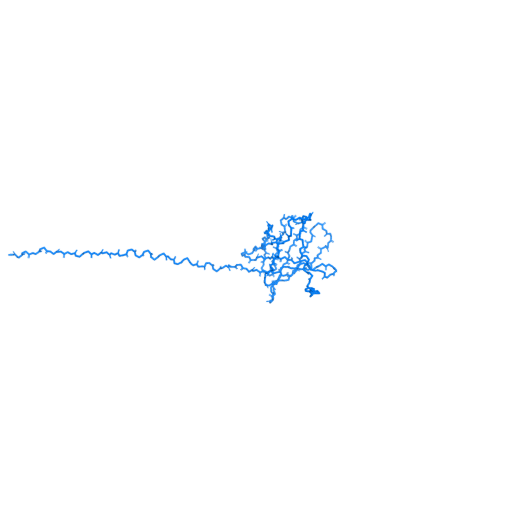 1.00 87.12 101 ARG A CA 1
ATOM 783 C C . ARG A 1 101 ? 2.552 -3.002 -14.039 1.00 87.12 101 ARG A C 1
ATOM 785 O O . ARG A 1 101 ? 2.804 -4.043 -14.637 1.00 87.12 101 ARG A O 1
ATOM 792 N N . THR A 1 102 ? 1.647 -2.131 -14.468 1.00 84.06 102 THR A N 1
ATOM 793 C CA . THR A 1 102 ? 0.812 -2.339 -15.659 1.00 84.06 102 THR A CA 1
ATOM 794 C C . THR A 1 102 ? 1.529 -1.971 -16.958 1.00 84.06 102 THR A C 1
ATOM 796 O O . THR A 1 102 ? 1.150 -2.452 -18.024 1.00 84.06 102 THR A O 1
ATOM 799 N N . ASP A 1 103 ? 2.598 -1.179 -16.880 1.00 82.19 103 ASP A N 1
ATOM 800 C CA . ASP A 1 103 ? 3.419 -0.744 -18.016 1.00 82.19 103 ASP A CA 1
ATOM 801 C C . ASP A 1 103 ? 4.648 -1.634 -18.285 1.00 82.19 103 ASP A C 1
ATOM 803 O O . ASP A 1 103 ? 5.366 -1.424 -19.265 1.00 82.19 103 ASP A O 1
ATOM 807 N N . ALA A 1 104 ? 4.895 -2.638 -17.440 1.00 81.44 104 ALA A N 1
ATOM 808 C CA . ALA A 1 104 ? 6.037 -3.538 -17.540 1.00 81.44 104 ALA A CA 1
ATOM 809 C C . ALA A 1 104 ? 5.586 -5.005 -17.556 1.00 81.44 104 ALA A C 1
ATOM 811 O O . ALA A 1 104 ? 4.836 -5.460 -16.695 1.00 81.44 104 ALA A O 1
ATOM 812 N N . ASN A 1 105 ? 6.086 -5.779 -18.523 1.00 79.25 105 ASN A N 1
ATOM 813 C CA . ASN A 1 105 ? 5.712 -7.186 -18.664 1.00 79.25 105 ASN A CA 1
ATOM 814 C C . ASN A 1 105 ? 6.107 -8.003 -17.427 1.00 79.25 105 ASN A C 1
ATOM 816 O O . ASN A 1 105 ? 7.292 -8.163 -17.138 1.00 79.25 105 ASN A O 1
ATOM 820 N N . ASN A 1 106 ? 5.101 -8.578 -16.761 1.00 77.00 106 ASN A N 1
ATOM 821 C CA . ASN A 1 106 ? 5.245 -9.490 -15.622 1.00 77.00 106 ASN A CA 1
ATOM 822 C C . ASN A 1 106 ? 6.074 -8.931 -14.455 1.00 77.00 106 ASN A C 1
ATOM 824 O O . ASN A 1 106 ? 6.682 -9.701 -13.712 1.00 77.00 106 ASN A O 1
ATOM 828 N N . TYR A 1 107 ? 6.097 -7.611 -14.271 1.00 85.69 107 TYR A N 1
ATOM 829 C CA . TYR A 1 107 ? 6.795 -7.016 -13.140 1.00 85.69 107 TYR A CA 1
ATOM 830 C C . TYR A 1 107 ? 5.872 -6.953 -11.923 1.00 85.69 107 TYR A C 1
ATOM 832 O O . TYR A 1 107 ? 4.938 -6.148 -11.872 1.00 85.69 107 TYR A O 1
ATOM 840 N N . ARG A 1 108 ? 6.143 -7.823 -10.949 1.00 90.69 108 ARG A N 1
ATOM 841 C CA . ARG A 1 108 ? 5.407 -7.918 -9.688 1.00 90.69 108 ARG A CA 1
ATOM 842 C C . ARG A 1 108 ? 6.389 -7.888 -8.539 1.00 90.69 108 ARG A C 1
ATOM 844 O O . ARG A 1 108 ? 7.415 -8.562 -8.608 1.00 90.69 108 ARG A O 1
ATOM 851 N N . LEU A 1 109 ? 6.065 -7.133 -7.503 1.00 91.88 109 LEU A N 1
ATOM 852 C CA . LEU A 1 109 ? 6.821 -7.120 -6.261 1.00 91.88 109 LEU A CA 1
ATOM 853 C C . LEU A 1 109 ? 5.898 -7.505 -5.106 1.00 91.88 109 LEU A C 1
ATOM 855 O O . LEU A 1 109 ? 4.767 -7.014 -5.061 1.00 91.88 109 LEU A O 1
ATOM 859 N N . PRO A 1 110 ? 6.350 -8.347 -4.165 1.00 94.00 110 PRO A N 1
ATOM 860 C CA . PRO A 1 110 ? 5.596 -8.603 -2.949 1.00 94.00 110 PRO A CA 1
ATOM 861 C C . PRO A 1 110 ? 5.395 -7.312 -2.153 1.00 94.00 110 PRO A C 1
ATOM 863 O O . PRO A 1 110 ? 6.299 -6.475 -2.065 1.00 94.00 110 PRO A O 1
ATOM 866 N N . LEU A 1 111 ? 4.216 -7.173 -1.559 1.00 93.12 111 LEU A N 1
ATOM 867 C CA . LEU A 1 111 ? 3.859 -6.061 -0.694 1.00 93.12 111 LEU A CA 1
ATOM 868 C C . LEU A 1 111 ? 3.240 -6.586 0.602 1.00 93.12 111 LEU A C 1
ATOM 870 O O . LEU A 1 111 ? 2.438 -7.518 0.587 1.00 93.12 111 LEU A O 1
ATOM 874 N N . GLU A 1 112 ? 3.603 -5.980 1.724 1.00 94.25 112 GLU A N 1
ATOM 875 C CA . GLU A 1 112 ? 3.064 -6.312 3.045 1.00 94.25 112 GLU A CA 1
ATOM 876 C C . GLU A 1 112 ? 2.612 -5.032 3.752 1.00 94.25 112 GLU A C 1
ATOM 878 O O . GLU A 1 112 ? 3.293 -4.012 3.658 1.00 94.25 112 GLU A O 1
ATOM 883 N N . LEU A 1 113 ? 1.476 -5.082 4.451 1.00 94.19 113 LEU A N 1
ATOM 884 C CA . LEU A 1 113 ? 1.007 -4.038 5.361 1.00 94.19 113 LEU A CA 1
ATOM 885 C C . LEU A 1 113 ? 0.930 -4.635 6.765 1.00 94.19 113 LEU A C 1
ATOM 887 O O . LEU A 1 113 ? 0.104 -5.512 7.014 1.00 94.19 113 LEU A O 1
ATOM 891 N N . VAL A 1 114 ? 1.773 -4.155 7.674 1.00 93.56 114 VAL A N 1
ATOM 892 C CA . VAL A 1 114 ? 1.808 -4.613 9.071 1.00 93.56 114 VAL A CA 1
ATOM 893 C C . VAL A 1 114 ? 1.325 -3.479 9.975 1.00 93.56 114 VAL A C 1
ATOM 895 O O . VAL A 1 114 ? 1.765 -2.348 9.766 1.00 93.56 114 VAL A O 1
ATOM 898 N N . PRO A 1 115 ? 0.433 -3.720 10.954 1.00 92.94 115 PRO A N 1
ATOM 899 C CA . PRO A 1 115 ? -0.051 -2.681 11.856 1.00 92.94 115 PRO A CA 1
ATOM 900 C C . PRO A 1 115 ? 1.088 -1.886 12.494 1.00 92.94 115 PRO A C 1
ATOM 902 O O . PRO A 1 115 ? 2.041 -2.460 13.026 1.00 92.94 115 PRO A O 1
ATOM 905 N N . GLY A 1 116 ? 0.983 -0.560 12.461 1.00 88.19 116 GLY A N 1
ATOM 906 C CA . GLY A 1 116 ? 1.981 0.326 13.047 1.00 88.19 116 GLY A CA 1
ATOM 907 C C . GLY A 1 116 ? 2.188 1.608 12.256 1.00 88.19 116 GLY A C 1
ATOM 908 O O . GLY A 1 116 ? 1.559 1.848 11.231 1.00 88.19 116 GLY A O 1
ATOM 909 N N . ARG A 1 117 ? 3.113 2.439 12.736 1.00 84.75 117 ARG A N 1
ATOM 910 C CA . ARG A 1 117 ? 3.438 3.725 12.121 1.00 84.75 117 ARG A CA 1
ATOM 911 C C . ARG A 1 117 ? 4.917 4.035 12.293 1.00 84.75 117 ARG A C 1
ATOM 913 O O . ARG A 1 117 ? 5.427 4.018 13.410 1.00 84.75 117 ARG A O 1
ATOM 920 N N . MET A 1 118 ? 5.597 4.357 11.200 1.00 79.75 118 MET A N 1
ATOM 921 C CA . MET A 1 118 ? 6.959 4.880 11.233 1.00 79.75 118 MET A CA 1
ATOM 922 C C . MET A 1 118 ? 6.944 6.376 11.535 1.00 79.75 118 MET A C 1
ATOM 924 O O . MET A 1 118 ? 6.132 7.135 11.001 1.00 79.75 118 MET A O 1
ATOM 928 N N . THR A 1 119 ? 7.886 6.825 12.353 1.00 72.75 119 THR A N 1
ATOM 929 C CA . THR A 1 119 ? 8.175 8.247 12.538 1.00 72.75 119 THR A CA 1
ATOM 930 C C . THR A 1 119 ? 9.282 8.655 11.576 1.00 72.75 119 THR A C 1
ATOM 932 O O . THR A 1 119 ? 10.413 8.190 11.702 1.00 72.75 119 THR A O 1
ATOM 935 N N . TYR A 1 120 ? 8.975 9.525 10.615 1.00 62.56 120 TYR A N 1
ATOM 936 C CA . TYR A 1 120 ? 10.003 10.143 9.780 1.00 62.56 120 TYR A CA 1
ATOM 937 C C . TYR A 1 120 ? 10.680 11.262 10.577 1.00 62.56 120 TYR A C 1
ATOM 939 O O . TYR A 1 120 ? 10.035 12.254 10.920 1.00 62.56 120 TYR A O 1
ATOM 947 N N . GLU A 1 121 ? 11.975 11.133 10.861 1.00 55.03 121 GLU A N 1
ATOM 948 C CA . GLU A 1 121 ? 12.771 12.309 11.216 1.00 55.03 121 GLU A CA 1
ATOM 949 C C . GLU A 1 121 ? 12.868 13.206 9.973 1.00 55.03 121 GLU A C 1
ATOM 951 O O . GLU A 1 121 ? 13.048 12.711 8.856 1.00 55.03 121 GLU A O 1
ATOM 956 N N . GLN A 1 122 ? 12.677 14.520 10.132 1.00 44.78 122 GLN A N 1
ATOM 957 C CA . GLN A 1 122 ? 12.705 15.448 8.998 1.00 44.78 122 GLN A CA 1
ATOM 958 C C . GLN A 1 122 ? 14.044 15.317 8.265 1.00 44.78 122 GLN A C 1
ATOM 960 O O . GLN A 1 122 ? 15.101 15.618 8.818 1.00 44.78 122 GLN A O 1
ATOM 965 N N . SER A 1 123 ? 13.997 14.872 7.009 1.00 41.47 123 SER A N 1
ATOM 966 C CA . SER A 1 123 ? 15.171 14.913 6.141 1.00 41.47 123 SER A CA 1
ATOM 967 C C . SER A 1 123 ? 15.528 16.381 5.870 1.00 41.47 123 SER A C 1
ATOM 969 O O . SER A 1 123 ? 14.614 17.177 5.633 1.00 41.47 123 SER A O 1
ATOM 971 N N . PRO A 1 124 ? 16.817 16.771 5.906 1.00 39.84 124 PRO A N 1
ATOM 972 C CA . PRO A 1 124 ? 17.238 18.131 5.587 1.00 39.84 124 PRO A CA 1
ATOM 973 C C . PRO A 1 124 ? 16.654 18.580 4.245 1.00 39.84 124 PRO A C 1
ATOM 975 O O . PRO A 1 124 ? 16.672 17.826 3.272 1.00 39.84 124 PRO A O 1
ATOM 978 N N . SER A 1 125 ? 16.166 19.818 4.183 1.00 43.47 125 SER A N 1
ATOM 979 C CA . SER A 1 125 ? 15.434 20.395 3.044 1.00 43.47 125 SER A CA 1
ATOM 980 C C . SER A 1 125 ? 16.220 20.483 1.725 1.00 43.47 125 SER A C 1
ATOM 982 O O . SER A 1 125 ? 15.677 20.945 0.728 1.00 43.47 125 SER A O 1
ATOM 984 N N . GLU A 1 126 ? 17.490 20.072 1.707 1.00 40.22 126 GLU A N 1
ATOM 985 C CA . GLU A 1 126 ? 18.403 20.170 0.560 1.00 40.22 126 GLU A CA 1
ATOM 986 C C . GLU A 1 126 ? 18.675 18.828 -0.143 1.00 40.22 126 GLU A C 1
ATOM 988 O O . GLU A 1 126 ? 19.624 18.708 -0.918 1.00 40.22 126 GLU A O 1
ATOM 993 N N . PHE A 1 127 ? 17.854 17.797 0.072 1.00 38.31 127 PHE A N 1
ATOM 994 C CA . PHE A 1 127 ? 17.951 16.589 -0.749 1.00 38.31 127 PHE A CA 1
ATOM 995 C C . PHE A 1 127 ? 17.312 16.829 -2.123 1.00 38.31 127 PHE A C 1
ATOM 997 O O . PHE A 1 127 ? 16.097 16.799 -2.285 1.00 38.31 127 PHE A O 1
ATOM 1004 N N . SER A 1 128 ? 18.153 17.030 -3.141 1.00 32.09 128 SER A N 1
ATOM 1005 C CA 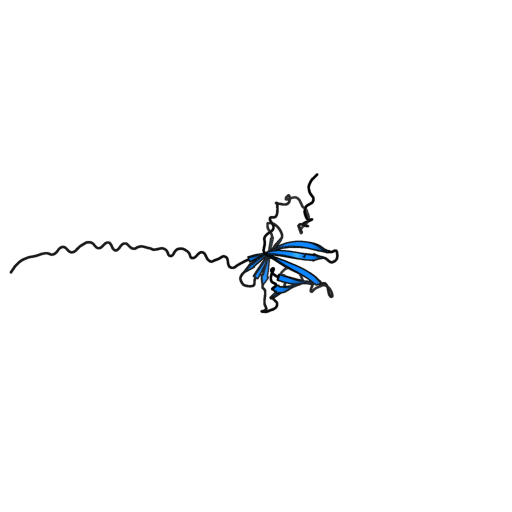. SER A 1 128 ? 17.791 17.264 -4.552 1.00 32.09 128 SER A CA 1
ATOM 1006 C C . SER A 1 128 ? 17.138 16.067 -5.267 1.00 32.09 128 SER A C 1
ATOM 1008 O O . SER A 1 128 ? 17.101 16.006 -6.495 1.00 32.09 128 SER A O 1
ATOM 1010 N N . SER A 1 129 ? 16.622 15.093 -4.522 1.00 38.03 129 SER A N 1
ATOM 1011 C CA . SER A 1 129 ? 16.038 13.867 -5.059 1.00 38.03 129 SER A CA 1
ATOM 1012 C C . SER A 1 129 ? 14.528 13.910 -4.862 1.00 38.03 129 SER A C 1
ATOM 1014 O O . SER A 1 129 ? 14.044 13.742 -3.751 1.00 38.03 129 SER A O 1
ATOM 1016 N N . GLN A 1 130 ? 13.795 14.105 -5.958 1.00 39.38 130 GLN A N 1
ATOM 1017 C CA . GLN A 1 130 ? 12.326 14.185 -6.052 1.00 39.38 130 GLN A CA 1
ATOM 1018 C C . GLN A 1 130 ? 11.548 12.973 -5.496 1.00 39.38 130 GLN A C 1
ATOM 1020 O O . GLN A 1 130 ? 10.327 12.958 -5.549 1.00 39.38 130 GLN A O 1
ATOM 1025 N N . TYR A 1 131 ? 12.233 11.961 -4.965 1.00 40.53 131 TYR A N 1
ATOM 1026 C CA . TYR A 1 131 ? 11.641 10.774 -4.361 1.00 40.53 131 TYR A CA 1
ATOM 1027 C C . TYR A 1 131 ? 12.495 10.394 -3.153 1.00 40.53 131 TYR A C 1
ATOM 1029 O O . TYR A 1 131 ? 13.473 9.652 -3.274 1.00 40.53 131 TYR A O 1
ATOM 1037 N N . ALA A 1 132 ? 12.168 10.934 -1.980 1.00 39.47 132 ALA A N 1
ATOM 1038 C CA . ALA A 1 132 ? 12.788 10.509 -0.732 1.00 39.47 132 ALA A CA 1
ATOM 1039 C C . ALA A 1 132 ? 12.203 9.149 -0.318 1.00 39.47 132 ALA A C 1
ATOM 1041 O O . ALA A 1 132 ? 11.420 9.043 0.617 1.00 39.47 132 ALA A O 1
ATOM 1042 N N . ILE A 1 133 ? 12.589 8.090 -1.033 1.00 45.06 133 ILE A N 1
ATOM 1043 C CA . ILE A 1 133 ? 12.407 6.722 -0.556 1.00 45.06 133 ILE A CA 1
ATOM 1044 C C . ILE A 1 133 ? 13.379 6.549 0.611 1.00 45.06 133 ILE A C 1
ATOM 1046 O O . ILE A 1 133 ? 14.571 6.299 0.409 1.00 45.06 133 ILE A O 1
ATOM 1050 N N . THR A 1 134 ? 12.897 6.739 1.839 1.00 44.91 134 THR A N 1
ATOM 1051 C CA . THR A 1 134 ? 13.688 6.484 3.042 1.00 44.91 134 THR A CA 1
ATOM 1052 C C . THR A 1 134 ? 13.983 4.989 3.102 1.00 44.91 134 THR A C 1
ATOM 1054 O O . THR A 1 134 ? 13.134 4.174 3.453 1.00 44.91 134 THR A O 1
ATOM 1057 N N . ARG A 1 135 ? 15.200 4.605 2.709 1.00 40.06 135 ARG A N 1
ATOM 1058 C CA . ARG A 1 135 ? 15.705 3.247 2.902 1.00 40.06 135 ARG A CA 1
ATOM 1059 C C . ARG A 1 135 ? 15.902 3.048 4.401 1.00 40.06 135 ARG A C 1
ATOM 1061 O O . ARG A 1 135 ? 16.894 3.520 4.951 1.00 40.06 135 ARG A O 1
ATOM 1068 N N . TYR A 1 136 ? 14.957 2.386 5.063 1.00 39.69 136 TYR A N 1
ATOM 1069 C CA . TYR A 1 136 ? 15.164 1.917 6.428 1.00 39.69 136 TYR A CA 1
ATOM 1070 C C . TYR A 1 136 ? 16.185 0.774 6.384 1.00 39.69 136 TYR A C 1
ATOM 1072 O O . TYR A 1 136 ? 15.867 -0.367 6.051 1.00 39.69 136 TYR A O 1
ATOM 1080 N N . ILE A 1 137 ? 17.447 1.108 6.640 1.00 39.75 137 ILE A N 1
ATOM 1081 C CA . ILE A 1 137 ? 18.505 0.137 6.906 1.00 39.75 137 ILE A CA 1
ATOM 1082 C C . ILE A 1 137 ? 18.432 -0.101 8.412 1.00 39.75 137 ILE A C 1
ATOM 1084 O O . ILE A 1 137 ? 18.752 0.802 9.180 1.00 39.75 137 ILE A O 1
ATOM 1088 N N . GLY A 1 138 ? 17.925 -1.269 8.815 1.00 34.69 138 GLY A N 1
ATOM 1089 C CA . GLY A 1 138 ? 17.757 -1.631 10.224 1.00 34.69 138 GLY A CA 1
ATOM 1090 C C . GLY A 1 138 ? 19.029 -1.397 11.042 1.00 34.69 138 GLY A C 1
ATOM 1091 O O . GLY A 1 138 ? 20.130 -1.623 10.538 1.00 34.69 138 GLY A O 1
ATOM 1092 N N . ASP A 1 139 ? 18.821 -0.900 12.264 1.00 45.03 139 ASP A N 1
ATOM 1093 C CA . ASP A 1 139 ? 19.791 -0.528 13.299 1.00 45.03 139 ASP A CA 1
ATOM 1094 C C . ASP A 1 139 ? 21.265 -0.801 12.965 1.00 45.03 139 ASP A C 1
ATOM 1096 O O . ASP A 1 139 ? 21.824 -1.865 13.236 1.00 45.03 139 ASP A O 1
ATOM 1100 N N . GLN A 1 140 ? 21.930 0.220 12.428 1.00 37.91 140 GLN A N 1
ATOM 1101 C CA . GLN A 1 140 ? 23.361 0.379 12.649 1.00 37.91 140 GLN A CA 1
ATOM 1102 C C . GLN A 1 140 ? 23.513 1.011 14.037 1.00 37.91 140 GLN A C 1
ATOM 1104 O O . GLN A 1 140 ? 23.298 2.215 14.196 1.00 37.91 140 GLN A O 1
ATOM 1109 N N . GLU A 1 141 ? 23.868 0.201 15.041 1.00 40.31 141 GLU A N 1
ATOM 1110 C CA . GLU A 1 141 ? 24.468 0.719 16.273 1.00 40.31 141 GLU A CA 1
ATOM 1111 C C . GLU A 1 141 ? 25.586 1.692 15.884 1.00 40.31 141 GLU A C 1
ATOM 1113 O O . GLU A 1 141 ? 26.514 1.362 15.140 1.00 40.31 141 GLU A O 1
ATOM 1118 N N . LYS A 1 142 ? 25.439 2.936 16.332 1.00 36.31 142 LYS A N 1
ATOM 1119 C CA . LYS A 1 142 ? 26.382 4.016 16.059 1.00 36.31 142 LYS A CA 1
ATOM 1120 C C . LYS A 1 142 ? 27.689 3.737 16.828 1.00 36.31 142 LYS A C 1
ATOM 1122 O O . LYS A 1 142 ? 27.590 3.329 17.985 1.00 36.31 142 LYS A O 1
ATOM 1127 N N . PRO A 1 143 ? 28.876 3.947 16.228 1.00 45.03 143 PRO A N 1
ATOM 1128 C CA . PRO A 1 143 ? 30.152 3.828 16.936 1.00 45.03 143 PRO A CA 1
ATOM 1129 C C . PRO A 1 143 ? 30.320 4.883 18.036 1.00 45.03 143 PRO A C 1
ATOM 1131 O O . PRO A 1 143 ? 29.736 5.988 17.902 1.00 45.03 143 PRO A O 1
#

pLDDT: mean 71.99, std 22.01, range [32.09, 95.75]

Mean predicted aligned error: 14.87 Å

Sequence (143 aa):
MKNVLLTGAISMALFSCAQPEPKAEEATGQDFIGSIIQNDSTRVSFNVHYEENVLTFYNGVQESFEVALSGEDTLRGTFPVFASDLWLVATEDGYKGEYYRTDANNYRLPLELVPGRMTYEQSPSEFSSQYAITRYIGDQEKP

Foldseek 3Di:
DDDDDDDDDDDPPPPPPPVPDPPPPPPQKFKWWKWWQDPVRFIQTWIWIDDPQKIWTDQPDPDIDIWHWDDDQWTKTDGPPAQWIWIWGQDPFGIKTWIGRNVDPPDITIMDIGTDDDDDDDDPPPPPDPGCRPRCPDDPPDD

Radius of gyration: 27.42 Å; Cα contacts (8 Å, |Δi|>4): 229; chains: 1; bounding box: 99×49×69 Å

Solvent-accessible surface area (backbone atoms only — not comparable to full-atom values): 8894 Å² total; per-residue (Å²): 137,82,87,82,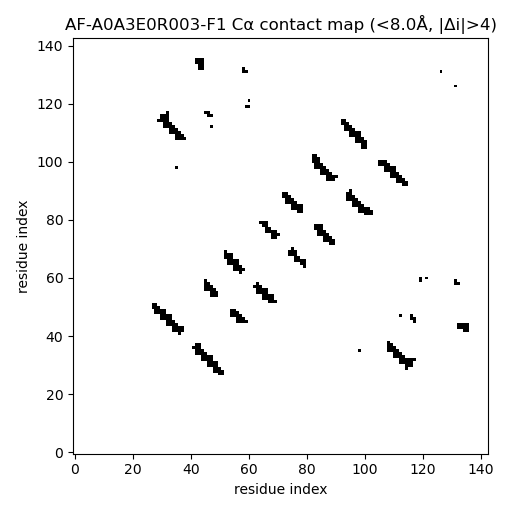90,80,88,78,78,90,74,84,76,75,81,74,76,73,67,75,72,77,74,75,72,70,77,82,51,47,52,17,35,31,33,41,40,45,97,87,73,49,54,50,55,38,40,30,37,40,39,97,56,30,39,39,37,38,62,67,96,86,41,70,52,64,27,60,46,46,69,85,80,47,36,35,30,53,46,85,89,48,67,30,37,38,40,36,30,81,51,99,68,37,34,44,34,38,41,34,38,74,83,42,92,90,42,69,31,50,29,38,33,34,74,40,75,78,81,80,74,83,72,71,94,79,66,92,54,98,68,76,76,60,69,74,71,77,85,73,82,78,133

Nearest PDB structures (foldseek):
  6mp4-assembly2_E  TM=4.899E-01  e=4.813E-01  Homo sapiens
  5hi8-assembly1_B  TM=4.693E-01  e=3.478E-01  Prochlorococcus phage P-HM1
  7dzg-assembly1_B  TM=4.998E-01  e=9.217E-01  Homo sapiens
  2elb-assembly1_A-2  TM=4.456E-01  e=1.145E+00  Homo sapiens
  5ukl-assembly1_A  TM=3.601E-01  e=1.500E+00  Homo sapiens